Protein AF-A0A3P6B6T7-F1 (afdb_monomer_lite)

Radius of gyration: 38.58 Å; chains: 1; bounding box: 71×58×111 Å

Structure (mmCIF, N/CA/C/O backbone):
data_AF-A0A3P6B6T7-F1
#
_entry.id   AF-A0A3P6B6T7-F1
#
loop_
_atom_site.group_PDB
_atom_site.id
_atom_site.type_symbol
_atom_site.label_atom_id
_atom_site.label_alt_id
_atom_site.label_comp_id
_atom_site.label_asym_id
_atom_site.label_entity_id
_atom_site.label_seq_id
_atom_site.pdbx_PDB_ins_code
_atom_site.Cartn_x
_atom_site.Cartn_y
_atom_site.Cartn_z
_atom_site.occupancy
_atom_site.B_iso_or_equiv
_atom_site.auth_seq_id
_atom_site.auth_comp_id
_atom_site.auth_asym_id
_atom_site.auth_atom_id
_atom_site.pdbx_PDB_model_num
ATOM 1 N N . MET A 1 1 ? 9.952 40.307 -49.396 1.00 43.06 1 MET A N 1
ATOM 2 C CA . MET A 1 1 ? 11.061 39.490 -49.922 1.00 43.06 1 MET A CA 1
ATOM 3 C C . MET A 1 1 ? 12.112 39.531 -48.822 1.00 43.06 1 MET A C 1
ATOM 5 O O . MET A 1 1 ? 12.603 40.620 -48.570 1.00 43.06 1 MET A O 1
ATOM 9 N N . SER A 1 2 ? 12.049 38.564 -47.894 1.00 55.47 2 SER A N 1
ATOM 10 C CA . SER A 1 2 ? 13.025 37.451 -47.759 1.00 55.47 2 SER A CA 1
ATOM 11 C C . SER A 1 2 ? 14.245 37.940 -46.941 1.00 55.47 2 SER A C 1
ATOM 13 O O . SER A 1 2 ? 14.768 39.003 -47.232 1.00 55.47 2 SER A O 1
ATOM 15 N N . ASP A 1 3 ? 14.670 37.356 -45.819 1.00 50.75 3 ASP A N 1
ATOM 16 C CA . ASP A 1 3 ? 14.726 35.947 -45.436 1.00 50.75 3 ASP A CA 1
ATOM 17 C C . ASP A 1 3 ? 14.742 35.757 -43.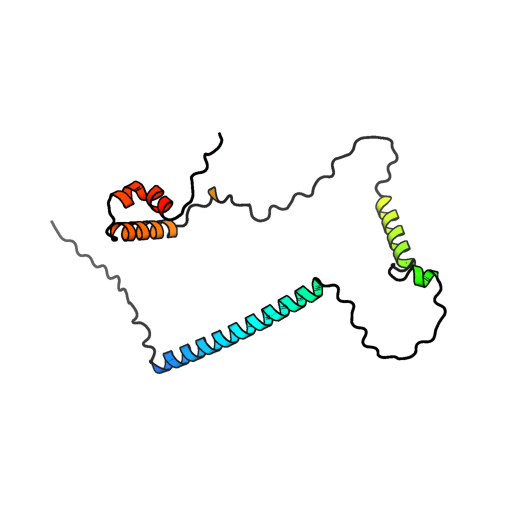907 1.00 50.75 3 ASP A C 1
ATOM 19 O O . ASP A 1 3 ? 15.331 36.544 -43.165 1.00 50.75 3 ASP A O 1
ATOM 23 N N . ASN A 1 4 ? 14.118 34.662 -43.467 1.00 53.84 4 ASN A N 1
ATOM 24 C CA . ASN A 1 4 ? 14.262 34.076 -42.137 1.00 53.84 4 ASN A CA 1
ATOM 25 C C . ASN A 1 4 ? 15.708 33.614 -41.917 1.00 53.84 4 ASN A C 1
ATOM 27 O O . ASN A 1 4 ? 16.268 32.914 -42.763 1.00 53.84 4 ASN A O 1
ATOM 31 N N . LYS A 1 5 ? 16.279 33.898 -40.744 1.00 59.25 5 LYS A N 1
ATOM 32 C CA . LYS A 1 5 ? 17.398 33.104 -40.232 1.00 59.25 5 LYS A CA 1
ATOM 33 C C . LYS A 1 5 ? 17.240 32.888 -38.737 1.00 59.25 5 LYS A C 1
ATOM 35 O O . LYS A 1 5 ? 17.620 33.719 -37.918 1.00 59.25 5 LYS A O 1
ATOM 40 N N . ASP A 1 6 ? 16.631 31.752 -38.436 1.00 56.06 6 ASP A N 1
ATOM 41 C CA . ASP A 1 6 ? 16.585 31.140 -37.122 1.00 56.06 6 ASP A CA 1
ATOM 42 C C . ASP A 1 6 ? 18.017 30.932 -36.615 1.00 56.06 6 ASP A C 1
ATOM 44 O O . ASP A 1 6 ? 18.822 30.247 -37.248 1.00 56.06 6 ASP A O 1
ATOM 48 N N . HIS A 1 7 ? 18.331 31.515 -35.463 1.00 51.41 7 HIS A N 1
ATOM 49 C CA . HIS A 1 7 ? 19.481 31.114 -34.660 1.00 51.41 7 HIS A CA 1
ATOM 50 C C . HIS A 1 7 ? 18.965 30.715 -33.275 1.00 51.41 7 HIS A C 1
ATOM 52 O O . HIS A 1 7 ? 19.217 31.372 -32.269 1.00 51.41 7 HIS A O 1
ATOM 58 N N . ASN A 1 8 ? 18.189 29.628 -33.251 1.00 49.56 8 ASN A N 1
ATOM 59 C CA . ASN A 1 8 ? 17.955 28.860 -32.034 1.00 49.56 8 ASN A CA 1
ATOM 60 C C . ASN A 1 8 ? 19.263 28.155 -31.683 1.00 49.56 8 ASN A C 1
ATOM 62 O O . ASN A 1 8 ? 19.577 27.092 -32.215 1.00 49.56 8 ASN A O 1
ATOM 66 N N . SER A 1 9 ? 20.039 28.787 -30.813 1.00 52.22 9 SER A N 1
ATOM 67 C CA . SER A 1 9 ? 21.140 28.151 -30.099 1.00 52.22 9 SER A CA 1
ATOM 68 C C . SER A 1 9 ? 20.634 27.696 -28.729 1.00 52.22 9 SER A C 1
ATOM 70 O O . SER A 1 9 ? 21.173 28.103 -27.703 1.00 52.22 9 SER A O 1
ATOM 72 N N . ASP A 1 10 ? 19.585 26.871 -28.713 1.00 54.50 10 ASP A N 1
ATOM 73 C CA . ASP A 1 10 ? 19.282 26.029 -27.557 1.00 54.50 10 ASP A CA 1
ATOM 74 C C . ASP A 1 10 ? 20.299 24.891 -27.584 1.00 54.50 10 ASP A C 1
ATOM 76 O O . ASP A 1 10 ? 20.122 23.845 -28.207 1.00 54.50 10 ASP A O 1
ATOM 80 N N . SER A 1 11 ? 21.456 25.170 -26.991 1.00 50.38 11 SER A N 1
ATOM 81 C CA . SER A 1 11 ? 22.464 24.166 -26.709 1.00 50.38 11 SER A CA 1
ATOM 82 C C . SER A 1 11 ? 21.926 23.300 -25.572 1.00 50.38 11 SER A C 1
ATOM 84 O O . SER A 1 11 ? 22.276 23.509 -24.411 1.00 50.38 11 SER A O 1
ATOM 86 N N . ASP A 1 12 ? 21.064 22.341 -25.918 1.00 58.28 12 ASP A N 1
ATOM 87 C CA . ASP A 1 12 ? 20.745 21.176 -25.098 1.00 58.28 12 ASP A CA 1
ATOM 88 C C . ASP A 1 12 ? 22.042 20.384 -24.925 1.00 58.28 12 ASP A C 1
ATOM 90 O O . ASP A 1 12 ? 22.363 19.451 -25.663 1.00 58.28 12 ASP A O 1
ATOM 94 N N . SER A 1 13 ? 22.855 20.828 -23.970 1.00 59.06 13 SER A N 1
ATOM 95 C CA . SER A 1 13 ? 23.951 20.044 -23.430 1.00 59.06 13 SER A CA 1
ATOM 96 C C . SER A 1 13 ? 23.324 18.899 -22.640 1.00 59.06 13 SER A C 1
ATOM 98 O O . SER A 1 13 ? 23.292 18.932 -21.410 1.00 59.06 13 SER A O 1
ATOM 100 N N . ASP A 1 14 ? 22.815 17.900 -23.361 1.00 59.56 14 ASP A N 1
ATOM 101 C CA . ASP A 1 14 ? 22.590 16.548 -22.866 1.00 59.56 14 ASP A CA 1
ATOM 102 C C . ASP A 1 14 ? 23.957 16.033 -22.408 1.00 59.56 14 ASP A C 1
ATOM 104 O O . ASP A 1 14 ? 24.746 15.473 -23.174 1.00 59.56 14 ASP A O 1
ATOM 108 N N . GLY A 1 15 ? 24.292 16.331 -21.152 1.00 61.38 15 GLY A N 1
ATOM 109 C CA . GLY A 1 15 ? 25.438 15.746 -20.484 1.00 61.38 15 GLY A CA 1
ATOM 110 C C . GLY A 1 15 ? 25.283 14.238 -20.582 1.00 61.38 15 GLY A C 1
ATOM 111 O O . GLY A 1 15 ? 24.319 13.682 -20.053 1.00 61.38 15 GLY A O 1
ATOM 112 N N . ALA A 1 16 ? 26.195 13.595 -21.314 1.00 68.12 16 ALA A N 1
ATOM 113 C CA . ALA A 1 16 ? 26.236 12.147 -21.419 1.00 68.12 16 ALA A CA 1
ATOM 114 C C 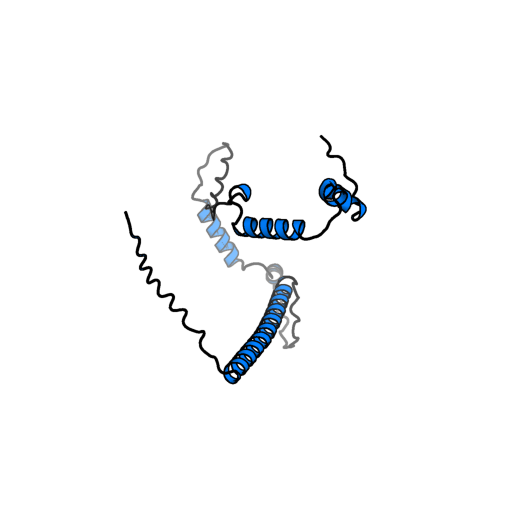. ALA A 1 16 ? 26.143 11.549 -20.004 1.00 68.12 16 ALA A C 1
ATOM 116 O O . ALA A 1 16 ? 26.798 12.072 -19.093 1.00 68.12 16 ALA A O 1
ATOM 117 N N . PRO A 1 17 ? 25.307 10.514 -19.790 1.00 68.88 17 PRO A N 1
ATOM 118 C CA . PRO A 1 17 ? 25.176 9.909 -18.477 1.00 68.88 17 PRO A CA 1
ATOM 119 C C . PRO A 1 17 ? 26.559 9.485 -17.994 1.00 68.88 17 PRO A C 1
ATOM 121 O O . PRO A 1 17 ? 27.342 8.929 -18.762 1.00 68.88 17 PRO A O 1
ATOM 124 N N . GLU A 1 18 ? 26.840 9.790 -16.731 1.00 66.00 18 GLU A N 1
ATOM 125 C CA . GLU A 1 18 ? 28.085 9.446 -16.057 1.00 66.00 18 GLU A CA 1
ATOM 126 C C . GLU A 1 18 ? 28.396 7.964 -16.324 1.00 66.00 18 GLU A C 1
ATOM 128 O O . GLU A 1 18 ? 27.610 7.082 -15.966 1.00 66.00 18 GLU A O 1
ATOM 133 N N . GLU A 1 19 ? 29.480 7.696 -17.061 1.00 69.06 19 GLU A N 1
ATOM 134 C CA . GLU A 1 19 ? 29.856 6.347 -17.484 1.00 69.06 19 GLU A CA 1
ATOM 135 C C . GLU A 1 19 ? 30.318 5.556 -16.258 1.00 69.06 19 GLU A C 1
ATOM 137 O O . GLU A 1 19 ? 31.498 5.502 -15.912 1.00 69.06 19 GLU A O 1
ATOM 142 N N . PHE A 1 20 ? 29.356 4.968 -15.554 1.00 66.94 20 PHE A N 1
ATOM 143 C CA . PHE A 1 20 ? 29.630 4.154 -14.387 1.00 66.94 20 PHE A CA 1
ATOM 144 C C . PHE A 1 20 ? 30.313 2.866 -14.833 1.00 66.94 20 PHE A C 1
ATOM 146 O O . PHE A 1 20 ? 29.796 2.116 -15.669 1.00 66.94 20 PHE A O 1
ATOM 153 N N . THR A 1 21 ? 31.496 2.598 -14.284 1.00 84.88 21 THR A N 1
ATOM 154 C CA . THR A 1 21 ? 32.218 1.371 -14.621 1.00 84.88 21 THR A CA 1
ATOM 155 C C . THR A 1 21 ? 31.394 0.163 -14.166 1.00 84.88 21 THR A C 1
ATOM 157 O O . THR A 1 21 ? 30.780 0.166 -13.097 1.00 84.88 21 THR A O 1
ATOM 160 N N . GLN A 1 22 ? 31.356 -0.894 -14.981 1.00 85.06 22 GLN A N 1
ATOM 161 C CA . GLN A 1 22 ? 30.526 -2.078 -14.720 1.00 85.06 22 GLN A CA 1
ATOM 162 C C . GLN A 1 22 ? 30.787 -2.699 -13.334 1.00 85.06 22 GLN A C 1
ATOM 164 O O . GLN A 1 22 ? 29.883 -3.274 -12.729 1.00 85.06 22 GLN A O 1
ATOM 169 N N . GLU A 1 23 ? 32.011 -2.572 -12.823 1.00 85.25 23 GLU A N 1
ATOM 170 C CA . GLU A 1 23 ? 32.404 -3.044 -11.495 1.00 85.25 23 GLU A CA 1
ATOM 171 C C . GLU A 1 23 ? 31.760 -2.221 -10.375 1.00 85.25 23 GLU A C 1
ATOM 173 O O . GLU A 1 23 ? 31.226 -2.795 -9.426 1.00 85.25 23 GLU A O 1
ATOM 178 N N . GLN A 1 24 ? 31.722 -0.892 -10.508 1.00 88.00 24 GLN A N 1
ATOM 179 C CA . GLN A 1 24 ? 31.056 -0.030 -9.534 1.00 88.00 24 GLN A CA 1
ATOM 180 C C . GLN A 1 24 ? 29.546 -0.317 -9.494 1.00 88.00 24 GLN A C 1
ATOM 182 O O . GLN A 1 24 ? 28.978 -0.441 -8.410 1.00 88.00 24 GLN A O 1
ATOM 187 N N . ALA A 1 25 ? 28.906 -0.541 -10.651 1.00 87.56 25 ALA A N 1
ATOM 188 C CA . ALA A 1 25 ? 27.476 -0.871 -10.721 1.00 87.56 25 ALA A CA 1
ATOM 189 C C . ALA A 1 25 ? 27.135 -2.158 -9.949 1.00 87.56 25 ALA A C 1
ATOM 191 O O . ALA A 1 25 ? 26.105 -2.256 -9.280 1.00 87.56 25 ALA A O 1
ATOM 192 N N . GLN A 1 26 ? 28.011 -3.163 -10.034 1.00 90.62 26 GLN A N 1
ATOM 193 C CA . GLN A 1 26 ? 27.828 -4.430 -9.329 1.00 90.62 26 GLN A CA 1
ATOM 194 C C . GLN A 1 26 ? 27.980 -4.278 -7.813 1.00 90.62 26 GLN A C 1
ATOM 196 O O . GLN A 1 26 ? 27.246 -4.928 -7.063 1.00 90.62 26 GLN A O 1
ATOM 201 N N . LEU A 1 27 ? 28.911 -3.432 -7.361 1.00 93.69 27 LEU A N 1
ATOM 202 C CA . LEU A 1 27 ? 29.115 -3.154 -5.940 1.00 93.69 27 LEU A CA 1
ATOM 203 C C . LEU A 1 27 ? 27.894 -2.456 -5.330 1.00 93.69 27 LEU A C 1
ATOM 205 O O . LEU A 1 27 ? 27.394 -2.904 -4.295 1.00 93.69 27 LEU A O 1
ATOM 209 N N . GLU A 1 28 ? 27.363 -1.434 -6.001 1.00 92.50 28 GLU A N 1
ATOM 210 C CA . GLU A 1 28 ? 26.177 -0.712 -5.532 1.00 92.50 28 GLU A CA 1
ATOM 211 C C . GLU A 1 28 ? 24.928 -1.601 -5.504 1.00 92.50 28 GLU A C 1
ATOM 213 O O . GLU A 1 28 ? 24.188 -1.613 -4.518 1.00 92.50 28 GLU A O 1
ATOM 218 N N . ASP A 1 29 ? 24.701 -2.420 -6.536 1.00 94.69 29 ASP A N 1
ATOM 219 C CA . ASP A 1 29 ? 23.563 -3.348 -6.552 1.00 94.69 29 ASP A CA 1
ATOM 220 C C . ASP A 1 29 ? 23.683 -4.408 -5.438 1.00 94.69 29 ASP A C 1
ATOM 222 O O . ASP A 1 29 ? 22.699 -4.764 -4.778 1.00 94.69 29 ASP A O 1
ATOM 226 N N . ALA A 1 30 ? 24.896 -4.890 -5.147 1.00 94.81 30 ALA A N 1
ATOM 227 C CA . ALA A 1 30 ? 25.129 -5.793 -4.021 1.00 94.81 30 ALA A CA 1
ATOM 228 C C . ALA A 1 30 ? 24.800 -5.129 -2.671 1.00 94.81 30 ALA A C 1
ATOM 230 O O . ALA A 1 30 ? 24.166 -5.758 -1.811 1.00 94.81 30 ALA A O 1
ATOM 231 N N . GLU A 1 31 ? 25.172 -3.860 -2.497 1.00 96.12 31 GLU A N 1
ATOM 232 C CA . GLU A 1 31 ? 24.854 -3.070 -1.309 1.00 96.12 31 GLU A CA 1
ATOM 233 C C . GLU A 1 31 ? 23.343 -2.838 -1.165 1.00 96.12 31 GLU A C 1
ATOM 235 O O . GLU A 1 31 ? 22.764 -3.130 -0.112 1.00 96.12 31 GLU A O 1
ATOM 240 N N . LEU A 1 32 ? 22.661 -2.437 -2.240 1.00 95.94 32 LEU A N 1
ATOM 241 C CA . LEU A 1 32 ? 21.209 -2.245 -2.252 1.00 95.94 32 LEU A CA 1
ATOM 242 C C . LEU A 1 32 ? 20.463 -3.535 -1.900 1.00 95.94 32 LEU A C 1
ATOM 244 O O . LEU A 1 32 ? 19.525 -3.532 -1.091 1.00 95.94 32 LEU A O 1
ATOM 248 N N . ARG A 1 33 ? 20.904 -4.676 -2.439 1.00 96.31 33 ARG A N 1
ATOM 249 C CA . ARG A 1 33 ? 20.334 -5.990 -2.104 1.00 96.31 33 ARG A CA 1
ATOM 250 C C . ARG A 1 33 ? 20.531 -6.336 -0.634 1.00 96.31 33 ARG A C 1
ATOM 252 O O . ARG A 1 33 ? 19.618 -6.902 -0.021 1.00 96.31 33 ARG A O 1
ATOM 259 N N . LYS A 1 34 ? 21.692 -6.017 -0.059 1.00 97.69 34 LYS A N 1
ATOM 260 C CA . LYS A 1 34 ? 21.977 -6.229 1.365 1.00 97.69 34 LYS A CA 1
ATOM 261 C C . LYS A 1 34 ? 21.042 -5.385 2.234 1.00 97.69 34 LYS A C 1
ATOM 263 O O . LYS A 1 34 ? 20.322 -5.950 3.060 1.00 97.69 34 LYS A O 1
ATOM 268 N N . ILE A 1 35 ? 20.948 -4.084 1.961 1.00 96.94 35 ILE A N 1
ATOM 269 C CA . ILE A 1 35 ? 20.062 -3.152 2.675 1.00 96.94 35 ILE A CA 1
ATOM 270 C C . ILE A 1 35 ? 18.602 -3.613 2.592 1.00 96.94 35 ILE A C 1
ATOM 272 O O . ILE A 1 35 ? 17.883 -3.628 3.593 1.00 96.94 35 ILE A O 1
ATOM 276 N N . HIS A 1 36 ? 18.144 -4.046 1.416 1.00 97.12 36 HIS A N 1
ATOM 277 C CA . HIS A 1 36 ? 16.772 -4.517 1.239 1.00 97.12 36 HIS A CA 1
ATOM 278 C C . HIS A 1 36 ? 16.471 -5.770 2.083 1.00 97.12 36 HIS A C 1
ATOM 280 O O . HIS A 1 36 ? 15.409 -5.868 2.710 1.00 97.12 36 HIS A O 1
ATOM 286 N N . ARG A 1 37 ? 17.410 -6.724 2.152 1.00 97.25 37 ARG A N 1
ATOM 287 C CA . ARG A 1 37 ? 17.282 -7.927 2.995 1.00 97.25 37 ARG A CA 1
ATOM 288 C C . ARG A 1 37 ? 17.225 -7.567 4.480 1.00 97.25 37 ARG A C 1
ATOM 290 O O . ARG A 1 37 ? 16.347 -8.066 5.188 1.00 97.25 37 ARG A O 1
ATOM 297 N N . GLU A 1 38 ? 18.110 -6.686 4.935 1.00 97.12 38 GLU A N 1
ATOM 298 C CA . GLU A 1 38 ? 18.165 -6.221 6.325 1.00 97.12 38 GLU A CA 1
ATOM 299 C C . GLU A 1 38 ? 16.889 -5.471 6.725 1.00 97.12 38 GLU A C 1
ATOM 301 O O . GLU A 1 38 ? 16.278 -5.780 7.751 1.00 97.12 38 GLU A O 1
ATOM 306 N N . ASN A 1 39 ? 16.412 -4.562 5.872 1.00 97.50 39 ASN A N 1
ATOM 307 C CA . ASN A 1 39 ? 15.164 -3.835 6.088 1.00 97.50 39 ASN A CA 1
ATOM 308 C C . ASN A 1 39 ? 13.962 -4.773 6.184 1.00 97.50 39 ASN A C 1
ATOM 310 O O . ASN A 1 39 ? 13.162 -4.659 7.115 1.00 97.50 39 ASN A O 1
ATOM 314 N N . LYS A 1 40 ? 13.855 -5.747 5.275 1.00 97.50 40 LYS A N 1
ATOM 315 C CA . LYS A 1 40 ? 12.780 -6.745 5.315 1.00 97.50 40 LYS A CA 1
ATOM 316 C C . LYS A 1 40 ? 12.805 -7.548 6.620 1.00 97.50 40 LYS A C 1
ATOM 318 O O . LYS A 1 40 ? 11.751 -7.780 7.216 1.00 97.50 40 LYS A O 1
ATOM 323 N N . ALA A 1 41 ? 13.991 -7.940 7.088 1.00 96.81 41 A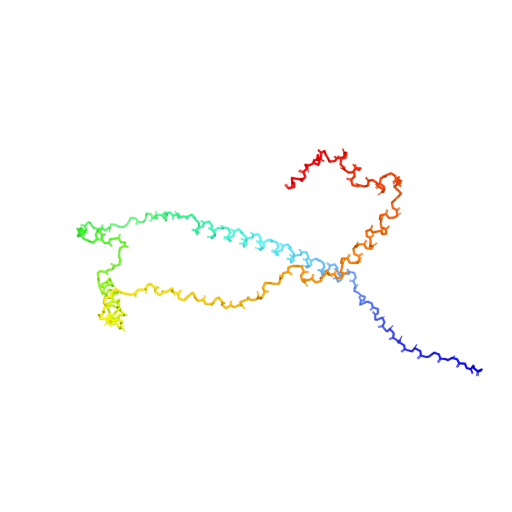LA A N 1
ATOM 324 C CA . ALA A 1 41 ? 14.152 -8.646 8.356 1.00 96.81 41 ALA A CA 1
ATOM 325 C C . ALA A 1 41 ? 13.768 -7.769 9.562 1.00 96.81 41 ALA A C 1
ATOM 327 O O . ALA A 1 41 ? 13.052 -8.232 10.454 1.00 96.81 41 ALA A O 1
ATOM 328 N N . ARG A 1 42 ? 14.184 -6.496 9.574 1.00 96.69 42 ARG A N 1
ATOM 329 C CA . ARG A 1 42 ? 13.849 -5.524 10.625 1.00 96.69 42 ARG A CA 1
ATOM 330 C C . ARG A 1 42 ? 12.341 -5.301 10.730 1.00 96.69 42 ARG A C 1
ATOM 332 O O . ARG A 1 42 ? 11.778 -5.489 11.805 1.00 96.69 42 ARG A O 1
ATOM 339 N N . VAL A 1 43 ? 11.678 -5.013 9.610 1.00 97.25 43 VAL A N 1
ATOM 340 C CA . VAL A 1 43 ? 10.222 -4.791 9.559 1.00 97.25 43 VAL A CA 1
ATOM 341 C C . VAL A 1 43 ? 9.454 -6.028 10.035 1.00 97.25 43 VAL A C 1
ATOM 343 O O . VAL A 1 43 ? 8.464 -5.913 10.758 1.00 97.25 43 VAL A O 1
ATOM 346 N N . ALA A 1 44 ? 9.911 -7.234 9.681 1.00 96.94 44 ALA A N 1
ATOM 347 C CA . ALA A 1 44 ? 9.284 -8.467 10.151 1.00 96.94 44 ALA A CA 1
ATOM 348 C C . ALA A 1 44 ? 9.382 -8.631 11.681 1.00 96.94 44 ALA A C 1
ATOM 350 O O . ALA A 1 44 ? 8.400 -9.032 12.315 1.00 96.94 44 ALA A O 1
ATOM 351 N N . ARG A 1 45 ? 10.537 -8.300 12.278 1.00 95.69 45 ARG A N 1
ATOM 352 C CA . ARG A 1 45 ? 10.740 -8.329 13.738 1.00 95.69 45 ARG A CA 1
ATOM 353 C C . ARG A 1 45 ? 9.863 -7.299 14.443 1.00 95.69 45 ARG A C 1
ATOM 355 O O . ARG A 1 45 ? 9.122 -7.670 15.349 1.00 95.69 45 ARG A O 1
ATOM 362 N N . GLU A 1 46 ? 9.871 -6.057 13.973 1.00 96.06 46 GLU A N 1
ATOM 363 C CA . GLU A 1 46 ? 9.071 -4.967 14.539 1.00 96.06 46 GLU A CA 1
ATOM 364 C C . GLU A 1 46 ? 7.569 -5.275 14.474 1.00 96.06 46 GLU A C 1
ATOM 366 O O . GLU A 1 46 ? 6.847 -5.144 15.460 1.00 96.06 46 GLU A O 1
ATOM 371 N N . LYS A 1 47 ? 7.087 -5.802 13.341 1.00 96.62 47 LYS A N 1
ATOM 372 C CA . LYS A 1 47 ? 5.687 -6.223 13.195 1.00 96.62 47 LYS A CA 1
ATOM 373 C C . LYS A 1 47 ? 5.318 -7.346 14.166 1.00 96.62 47 LYS A C 1
ATOM 375 O O . LYS A 1 47 ? 4.202 -7.363 14.689 1.00 96.62 47 LYS A O 1
ATOM 380 N N . LYS A 1 48 ? 6.229 -8.295 14.409 1.00 97.00 48 LYS A N 1
ATOM 381 C CA . LYS A 1 48 ? 6.027 -9.375 15.386 1.00 97.00 48 LYS A CA 1
ATOM 382 C C . LYS A 1 48 ? 5.971 -8.824 16.812 1.00 97.00 48 LYS A C 1
ATOM 384 O O . LYS A 1 48 ? 5.101 -9.231 17.578 1.00 97.00 48 LYS A O 1
ATOM 389 N N . GLU A 1 49 ? 6.843 -7.881 17.149 1.00 95.25 49 GLU A N 1
ATOM 390 C CA . GLU A 1 49 ? 6.859 -7.223 18.456 1.00 95.25 49 GLU A CA 1
ATOM 391 C C . GLU A 1 49 ? 5.610 -6.363 18.685 1.00 95.25 49 GLU A C 1
ATOM 393 O O . GLU A 1 49 ? 4.971 -6.464 19.730 1.00 95.25 49 GLU A O 1
ATOM 398 N N . SER A 1 50 ? 5.193 -5.592 17.682 1.00 95.75 50 SER A N 1
ATOM 399 C CA . SER A 1 50 ? 3.961 -4.802 17.722 1.00 95.75 50 SER A CA 1
ATOM 400 C C . SER A 1 50 ? 2.735 -5.685 17.979 1.00 95.75 50 SER A C 1
ATOM 402 O O . SER A 1 50 ? 1.941 -5.407 18.878 1.00 95.75 50 SER A O 1
ATOM 404 N N . ARG A 1 51 ? 2.629 -6.827 17.281 1.00 94.31 51 ARG A N 1
ATOM 405 C CA . ARG A 1 51 ? 1.582 -7.833 17.540 1.00 94.31 51 ARG A CA 1
ATOM 406 C C . ARG A 1 51 ? 1.647 -8.397 18.959 1.00 94.31 51 ARG A C 1
ATOM 408 O O . ARG A 1 51 ? 0.598 -8.594 19.564 1.00 94.31 51 ARG A O 1
ATOM 415 N N . ARG A 1 52 ? 2.847 -8.644 19.496 1.00 93.44 52 ARG A N 1
ATOM 416 C CA . ARG A 1 52 ? 3.033 -9.117 20.876 1.00 93.44 52 ARG A CA 1
ATOM 417 C C . ARG A 1 52 ? 2.528 -8.087 21.889 1.00 93.44 52 ARG A C 1
ATOM 419 O O . ARG A 1 52 ? 1.705 -8.439 22.727 1.00 93.44 52 ARG A O 1
ATOM 426 N N . ARG A 1 53 ? 2.940 -6.822 21.762 1.00 91.94 53 ARG A N 1
ATOM 427 C CA . ARG A 1 53 ? 2.473 -5.723 22.628 1.00 91.94 53 ARG A CA 1
ATOM 428 C C . ARG A 1 53 ? 0.961 -5.528 22.527 1.00 91.94 53 ARG A C 1
ATOM 430 O O . ARG A 1 53 ? 0.298 -5.266 23.523 1.00 91.94 53 ARG A O 1
ATOM 437 N N . LEU A 1 54 ? 0.399 -5.660 21.325 1.00 93.25 54 LEU A N 1
ATOM 438 C CA . LEU A 1 54 ? -1.045 -5.583 21.123 1.00 93.25 54 LEU A CA 1
ATOM 439 C C . LEU A 1 54 ? -1.771 -6.739 21.827 1.00 93.25 54 LEU A C 1
ATOM 441 O O . LEU A 1 54 ? -2.769 -6.505 22.498 1.00 93.25 54 LEU A O 1
ATOM 445 N N . ALA A 1 55 ? -1.254 -7.965 21.729 1.00 91.75 55 ALA A N 1
ATOM 446 C CA . ALA A 1 55 ? -1.815 -9.116 22.431 1.00 91.75 55 ALA A CA 1
ATOM 447 C C . ALA A 1 55 ? -1.743 -8.959 23.961 1.00 91.75 55 ALA A C 1
ATOM 449 O O . ALA A 1 55 ? -2.711 -9.282 24.642 1.00 91.75 55 ALA A O 1
ATOM 450 N N . GLU A 1 56 ? -0.644 -8.418 24.497 1.00 87.44 56 GLU A N 1
ATOM 451 C CA . GLU A 1 56 ? -0.499 -8.096 25.927 1.00 87.44 56 GLU A CA 1
ATOM 452 C C . GLU A 1 56 ? -1.521 -7.045 26.396 1.00 87.44 56 GLU A C 1
ATOM 454 O O . GLU A 1 56 ? -2.031 -7.149 27.505 1.00 87.44 56 GLU A O 1
ATOM 459 N N . LYS A 1 57 ? -1.877 -6.071 25.547 1.00 88.12 57 LYS A N 1
ATOM 460 C CA . LYS A 1 57 ? -2.922 -5.075 25.852 1.00 88.12 57 LYS A CA 1
ATOM 461 C C . LYS A 1 57 ? -4.343 -5.633 25.753 1.00 88.12 57 LYS A C 1
ATOM 463 O O . LYS A 1 57 ? -5.202 -5.239 26.531 1.00 88.12 57 LYS A O 1
ATOM 468 N N . ILE A 1 58 ? -4.608 -6.490 24.764 1.00 89.62 58 ILE A N 1
ATOM 469 C CA . ILE A 1 58 ? -5.952 -7.030 24.496 1.00 89.62 58 ILE A CA 1
ATOM 470 C C . ILE A 1 58 ? -6.296 -8.162 25.461 1.00 89.62 58 ILE A C 1
ATOM 472 O O . ILE A 1 58 ? -7.441 -8.279 25.889 1.00 89.62 58 ILE A O 1
ATOM 476 N N . THR A 1 59 ? -5.329 -9.021 25.778 1.00 82.19 59 THR A N 1
ATOM 477 C CA . THR A 1 59 ? -5.563 -10.150 26.676 1.00 82.19 59 THR A CA 1
ATOM 478 C C . THR A 1 59 ? -5.161 -9.754 28.094 1.00 82.19 59 THR A C 1
ATOM 480 O O . THR A 1 59 ? -3.970 -9.567 28.341 1.00 82.19 59 THR A O 1
ATOM 483 N N . PRO A 1 60 ? -6.104 -9.642 29.049 1.00 68.44 60 PRO A N 1
ATOM 484 C CA . PRO A 1 60 ? -5.763 -9.500 30.457 1.00 68.44 60 PRO A CA 1
ATOM 485 C C . PRO A 1 60 ? -5.168 -10.830 30.925 1.00 68.44 60 PRO A C 1
ATOM 487 O O . PRO A 1 60 ? -5.858 -11.722 31.418 1.00 68.44 60 PRO A O 1
ATOM 490 N N . ARG A 1 61 ? -3.869 -11.021 30.697 1.00 65.56 61 ARG A N 1
ATOM 491 C CA . ARG A 1 61 ? -3.148 -12.159 31.255 1.00 65.56 61 ARG A CA 1
ATOM 492 C C . ARG A 1 61 ? -2.945 -11.885 32.736 1.00 65.56 61 ARG A C 1
ATOM 494 O O . ARG A 1 61 ? -2.258 -10.936 33.100 1.00 65.56 61 ARG A O 1
ATOM 501 N N . LYS A 1 62 ? -3.526 -12.738 33.584 1.00 63.78 62 LYS A N 1
ATOM 502 C CA . LYS A 1 62 ? -3.130 -12.842 34.992 1.00 63.78 62 LYS A CA 1
ATOM 503 C C . LYS A 1 62 ? -1.617 -13.061 35.001 1.00 63.78 62 LYS A C 1
ATOM 505 O O . LYS A 1 62 ? -1.139 -13.984 34.335 1.00 63.78 62 LYS A O 1
ATOM 510 N N . SER A 1 63 ? -0.869 -12.177 35.659 1.00 63.38 63 SER A N 1
ATOM 511 C CA . SER A 1 63 ? 0.569 -12.351 35.829 1.00 63.38 63 SER A CA 1
ATOM 512 C C . SER A 1 63 ? 0.798 -13.740 36.420 1.00 63.38 63 SER A C 1
ATOM 514 O O . SER A 1 63 ? 0.173 -14.127 37.408 1.00 63.38 63 SER A O 1
ATOM 516 N N . ARG A 1 64 ? 1.641 -14.539 35.763 1.00 55.66 64 ARG A N 1
ATOM 517 C CA . ARG A 1 64 ? 2.101 -15.798 36.339 1.00 55.66 64 ARG A CA 1
ATOM 518 C C . ARG A 1 64 ? 2.939 -15.389 37.546 1.00 55.66 64 ARG A C 1
ATOM 520 O O . ARG A 1 64 ? 4.047 -14.897 37.350 1.00 55.66 64 ARG A O 1
ATOM 527 N N . LYS A 1 65 ? 2.369 -15.485 38.753 1.00 50.75 65 LYS A N 1
ATOM 528 C CA . LYS A 1 65 ? 3.122 -15.363 40.003 1.00 50.75 65 LYS A CA 1
ATOM 529 C C . LYS A 1 65 ? 4.288 -16.340 39.879 1.00 50.75 65 LYS A C 1
ATOM 531 O O . LYS A 1 65 ? 4.077 -17.540 39.731 1.00 50.75 65 LYS A O 1
ATOM 536 N N . VAL A 1 66 ? 5.496 -15.801 39.788 1.00 47.94 66 VAL A N 1
ATOM 537 C CA . VAL A 1 66 ? 6.702 -16.580 40.028 1.00 47.94 66 VAL A CA 1
ATOM 538 C C . VAL A 1 66 ? 6.688 -16.791 41.533 1.00 47.94 66 VAL A C 1
ATOM 540 O O . VAL A 1 66 ? 6.763 -15.828 42.289 1.00 47.94 66 VAL A O 1
ATOM 543 N N . GLU A 1 67 ? 6.433 -18.027 41.942 1.00 49.56 67 GLU A N 1
ATOM 544 C CA . GLU A 1 67 ? 6.492 -18.472 43.329 1.00 49.56 67 GLU A CA 1
ATOM 545 C C . GLU A 1 67 ? 7.951 -18.408 43.798 1.00 49.56 67 GLU A C 1
ATOM 547 O O . GLU A 1 67 ? 8.699 -19.374 43.701 1.00 49.56 67 GLU A O 1
ATOM 552 N N . THR A 1 68 ? 8.379 -17.242 44.268 1.00 37.00 68 THR A N 1
ATOM 553 C CA . THR A 1 68 ? 9.392 -17.154 45.319 1.00 37.00 68 THR A CA 1
ATOM 554 C C . THR A 1 68 ? 8.623 -17.120 46.628 1.00 37.00 68 THR A C 1
ATOM 556 O O . THR A 1 68 ? 8.087 -16.085 47.017 1.00 37.00 68 THR A O 1
ATOM 559 N N . PHE A 1 69 ? 8.472 -18.307 47.214 1.00 43.62 69 PHE A N 1
ATOM 560 C CA . PHE A 1 69 ? 8.051 -18.504 48.592 1.00 43.62 69 PHE A CA 1
ATOM 561 C C . PHE A 1 69 ? 9.112 -17.879 49.501 1.00 43.62 69 PHE A C 1
ATOM 563 O O . PHE A 1 69 ? 10.187 -18.448 49.662 1.00 43.62 69 PHE A O 1
ATOM 570 N N . GLU A 1 70 ? 8.812 -16.720 50.070 1.00 39.72 70 GLU A N 1
ATOM 571 C CA . GLU A 1 70 ? 9.368 -16.317 51.357 1.00 39.72 70 GLU A CA 1
ATOM 572 C C . GLU A 1 70 ? 8.180 -16.036 52.270 1.00 39.72 70 GLU A C 1
ATOM 574 O O . GLU A 1 70 ? 7.273 -15.277 51.916 1.00 39.72 70 GLU A O 1
ATOM 579 N N . ASP A 1 71 ? 8.174 -16.773 53.379 1.00 40.62 71 ASP A N 1
ATOM 580 C CA . ASP A 1 71 ? 7.239 -16.707 54.492 1.00 40.62 71 ASP A CA 1
ATOM 581 C C . ASP A 1 71 ? 6.906 -15.259 54.854 1.00 40.62 71 ASP A C 1
ATOM 583 O O . ASP A 1 71 ? 7.793 -14.470 55.181 1.00 40.62 71 ASP A O 1
ATOM 587 N N . ILE A 1 72 ? 5.620 -14.916 54.830 1.00 37.44 72 ILE A N 1
ATOM 588 C CA . ILE A 1 72 ? 5.112 -13.732 55.515 1.00 37.44 72 ILE A CA 1
ATOM 589 C C . ILE A 1 72 ? 3.943 -14.208 56.361 1.00 37.44 72 ILE A C 1
ATOM 591 O O . ILE A 1 72 ? 2.944 -14.716 55.849 1.00 37.44 72 ILE A O 1
ATOM 595 N N . GLU A 1 73 ? 4.184 -14.102 57.660 1.00 39.81 73 GLU A N 1
ATOM 596 C CA . GLU A 1 73 ? 3.330 -14.429 58.787 1.00 39.81 73 GLU A CA 1
ATOM 597 C C . GLU A 1 73 ? 1.889 -13.945 58.573 1.00 39.81 73 GLU A C 1
ATOM 599 O O . GLU A 1 73 ? 1.640 -12.867 58.029 1.00 39.81 73 GLU A O 1
ATOM 604 N N . GLU A 1 74 ? 0.939 -14.775 59.003 1.00 41.03 74 GLU A N 1
ATOM 605 C CA . GLU A 1 74 ? -0.476 -14.436 59.115 1.00 41.03 74 GLU A CA 1
ATOM 606 C C . GLU A 1 74 ? -0.641 -13.303 60.140 1.00 41.03 74 GLU A C 1
ATOM 608 O O . GLU A 1 74 ? -0.847 -13.537 61.328 1.00 41.03 74 GLU A O 1
ATOM 613 N N . GLU A 1 75 ? -0.523 -12.058 59.687 1.00 47.22 75 GLU A N 1
ATOM 614 C CA . GLU A 1 75 ? -0.990 -10.897 60.435 1.00 47.22 75 GLU A CA 1
ATOM 615 C C . GLU A 1 75 ? -2.489 -10.738 60.139 1.00 47.22 75 GLU A C 1
ATOM 617 O O . GLU A 1 75 ? -2.896 -10.687 58.975 1.00 47.22 75 GLU A O 1
ATOM 622 N N . GLU A 1 76 ? -3.323 -10.748 61.183 1.00 52.16 76 GLU A N 1
ATOM 623 C CA . GLU A 1 76 ? -4.780 -10.621 61.083 1.00 52.16 76 GLU A CA 1
ATOM 624 C C . GLU A 1 76 ? -5.159 -9.356 60.289 1.00 52.16 76 GLU A C 1
ATOM 626 O O . GLU A 1 76 ? -5.166 -8.241 60.811 1.00 52.16 76 GLU A O 1
ATOM 631 N N . GLU A 1 77 ? -5.466 -9.516 58.996 1.00 50.75 77 GLU A N 1
ATOM 632 C CA . GLU A 1 77 ? -5.946 -8.417 58.160 1.00 50.75 77 GLU A CA 1
ATOM 633 C C . GLU A 1 77 ? -7.361 -8.026 58.624 1.00 50.75 77 GLU A C 1
ATOM 635 O O . GLU A 1 77 ? -8.332 -8.759 58.420 1.00 50.75 77 GLU A O 1
ATOM 640 N N . ASP A 1 78 ? -7.464 -6.846 59.240 1.00 57.03 78 ASP A N 1
ATOM 641 C CA . ASP A 1 78 ? -8.709 -6.165 59.610 1.00 57.03 78 ASP A CA 1
ATOM 642 C C . ASP A 1 78 ? -9.741 -6.286 58.459 1.00 57.03 78 ASP A C 1
ATOM 644 O O . ASP A 1 78 ? -9.414 -5.952 57.309 1.00 57.03 78 ASP A O 1
ATOM 648 N N . PRO A 1 79 ? -10.979 -6.777 58.683 1.00 60.78 79 PRO A N 1
ATOM 649 C CA . PRO A 1 79 ? -11.948 -7.015 57.607 1.00 60.78 79 PRO A CA 1
ATOM 650 C C . PRO A 1 79 ? -12.274 -5.755 56.791 1.00 60.78 79 PRO A C 1
ATOM 652 O O . PRO A 1 79 ? -12.662 -5.861 55.624 1.00 60.78 79 PRO A O 1
ATOM 655 N N . GLU A 1 80 ? -12.071 -4.556 57.352 1.00 61.84 80 GLU A N 1
ATOM 656 C CA . GLU A 1 80 ? -12.135 -3.309 56.587 1.00 61.84 80 GLU A CA 1
ATOM 657 C C . GLU A 1 80 ? -10.997 -3.179 55.564 1.00 61.84 80 GLU A C 1
ATOM 659 O O . GLU A 1 80 ? -11.228 -2.679 54.463 1.00 61.84 80 GLU A O 1
ATOM 664 N N . ALA A 1 81 ? -9.775 -3.611 55.874 1.00 61.16 81 ALA A N 1
ATOM 665 C CA . ALA A 1 81 ? -8.642 -3.545 54.951 1.00 61.16 81 ALA A CA 1
ATOM 666 C C . ALA A 1 81 ? -8.827 -4.505 53.764 1.00 61.16 81 ALA A C 1
ATOM 668 O O . ALA A 1 81 ? -8.558 -4.132 52.618 1.00 61.16 81 ALA A O 1
ATOM 669 N N . LEU A 1 82 ? -9.383 -5.695 54.016 1.00 63.97 82 LEU A N 1
ATOM 670 C CA . LEU A 1 82 ? -9.773 -6.653 52.977 1.00 63.97 82 LEU A CA 1
ATOM 671 C C . LEU A 1 82 ? -10.917 -6.129 52.100 1.00 63.97 82 LEU A C 1
ATOM 673 O O . LEU A 1 82 ? -10.849 -6.244 50.876 1.00 63.97 82 LEU A O 1
ATOM 677 N N . ALA A 1 83 ? -11.942 -5.509 52.696 1.00 66.44 83 ALA A N 1
ATOM 678 C CA . ALA A 1 83 ? -13.046 -4.897 51.951 1.00 66.44 83 ALA A CA 1
ATOM 679 C C . ALA A 1 83 ? -12.589 -3.696 51.102 1.00 66.44 83 ALA A C 1
ATOM 681 O O . ALA A 1 83 ? -13.108 -3.462 50.010 1.00 66.44 83 ALA A O 1
ATOM 682 N N . ASN A 1 84 ? -11.576 -2.966 51.573 1.00 69.12 84 ASN A N 1
ATOM 683 C CA . ASN A 1 84 ? -10.983 -1.828 50.872 1.00 69.12 84 ASN A CA 1
ATOM 684 C C . ASN A 1 84 ? -9.868 -2.230 49.886 1.00 69.12 84 ASN A C 1
ATOM 686 O O . ASN A 1 84 ? -9.283 -1.360 49.234 1.00 69.12 84 ASN A O 1
ATOM 690 N N . LYS A 1 85 ? -9.584 -3.530 49.717 1.00 75.25 85 LYS A N 1
ATOM 691 C CA . LYS A 1 85 ? -8.569 -4.047 48.789 1.00 75.25 85 LYS A CA 1
ATOM 692 C C . LYS A 1 85 ? -9.008 -3.812 47.341 1.00 75.25 85 LYS A C 1
ATOM 694 O O . LYS A 1 85 ? -9.726 -4.605 46.741 1.00 75.25 85 LYS A O 1
ATOM 699 N N . GLY A 1 86 ? -8.571 -2.686 46.780 1.00 78.94 86 GLY A N 1
ATOM 700 C CA . GLY A 1 86 ? -8.937 -2.226 45.435 1.00 78.94 86 GLY A CA 1
ATOM 701 C C . GLY A 1 86 ? -9.604 -0.850 45.401 1.00 78.94 86 GLY A C 1
ATOM 702 O O . GLY A 1 86 ? -9.767 -0.292 44.316 1.00 78.94 86 GLY A O 1
ATOM 703 N N . PHE A 1 87 ? -9.936 -0.279 46.561 1.00 84.69 87 PHE A N 1
ATOM 704 C CA . PHE A 1 87 ? -10.391 1.102 46.690 1.00 84.69 87 PHE A CA 1
ATOM 705 C C . PHE A 1 87 ? -9.229 2.036 47.050 1.00 84.69 87 PHE A C 1
ATOM 707 O O . PHE A 1 87 ? -8.190 1.616 47.559 1.00 84.69 87 PHE A O 1
ATOM 714 N N . LEU A 1 88 ? -9.396 3.326 46.747 1.00 87.50 88 LEU A N 1
ATOM 715 C CA . LEU A 1 88 ? -8.483 4.364 47.227 1.00 87.50 88 LEU A CA 1
ATOM 716 C C . LEU A 1 88 ? -8.562 4.445 48.759 1.00 87.50 88 LEU A C 1
ATOM 718 O O . LEU A 1 88 ? -9.596 4.134 49.346 1.00 87.50 88 LEU A O 1
ATOM 722 N N . SER A 1 89 ? -7.484 4.886 49.411 1.00 90.44 89 SER A N 1
ATOM 723 C CA . SER A 1 89 ? -7.501 5.070 50.864 1.00 90.44 89 SER A CA 1
ATOM 724 C C . SER A 1 89 ? -8.575 6.083 51.275 1.00 90.44 89 SER A C 1
ATOM 726 O O . SER A 1 89 ? -8.834 7.050 50.551 1.00 90.44 89 SER A O 1
ATOM 728 N N . LYS A 1 90 ? -9.180 5.882 52.456 1.00 86.75 90 LYS A N 1
ATOM 729 C CA . LYS A 1 90 ? -10.236 6.751 53.014 1.00 86.75 90 LYS A CA 1
ATOM 730 C C . LYS A 1 90 ? -9.832 8.238 52.951 1.00 86.75 90 LYS A C 1
ATOM 732 O O . LYS A 1 90 ? -10.586 9.061 52.445 1.00 86.75 90 LYS A O 1
ATOM 737 N N . ASN A 1 91 ? -8.572 8.544 53.275 1.00 88.69 91 ASN A N 1
ATOM 738 C CA . ASN A 1 91 ? -7.992 9.893 53.198 1.00 88.69 91 ASN A CA 1
ATOM 739 C C . ASN A 1 91 ? -8.087 10.536 51.799 1.00 88.69 91 ASN A C 1
ATOM 741 O O . ASN A 1 91 ? -8.322 11.737 51.679 1.00 88.69 91 ASN A O 1
ATOM 745 N N . ILE A 1 92 ? -7.891 9.757 50.729 1.00 91.75 92 ILE A N 1
ATOM 746 C CA . ILE A 1 92 ? -7.980 10.252 49.347 1.00 91.75 92 ILE A CA 1
ATOM 747 C C . ILE A 1 92 ? -9.444 10.452 48.948 1.00 91.75 92 ILE A C 1
ATOM 749 O O . ILE A 1 92 ? -9.766 11.434 48.279 1.00 91.75 92 ILE A O 1
ATOM 753 N N . ILE A 1 93 ? -10.328 9.539 49.357 1.00 92.19 93 ILE A N 1
ATOM 754 C CA . ILE A 1 93 ? -11.770 9.633 49.100 1.00 92.19 93 ILE A CA 1
ATOM 755 C C . ILE A 1 93 ? -12.333 10.906 49.744 1.00 92.19 93 ILE A C 1
ATOM 757 O O . ILE A 1 93 ? -12.994 11.693 49.065 1.00 92.19 93 ILE A O 1
ATOM 761 N N . ASP A 1 94 ? -11.993 11.161 51.006 1.00 93.12 94 ASP A N 1
ATOM 762 C CA . ASP A 1 94 ? -12.432 12.353 51.734 1.00 93.12 94 ASP A CA 1
ATOM 763 C C . ASP A 1 94 ? -11.877 13.641 51.116 1.00 93.12 94 ASP A C 1
ATOM 765 O O . ASP A 1 94 ? -12.610 14.619 50.950 1.00 93.12 94 ASP A O 1
ATOM 769 N N . PHE A 1 95 ? -10.609 13.636 50.692 1.00 93.44 95 PHE A N 1
ATOM 770 C CA . PHE A 1 95 ?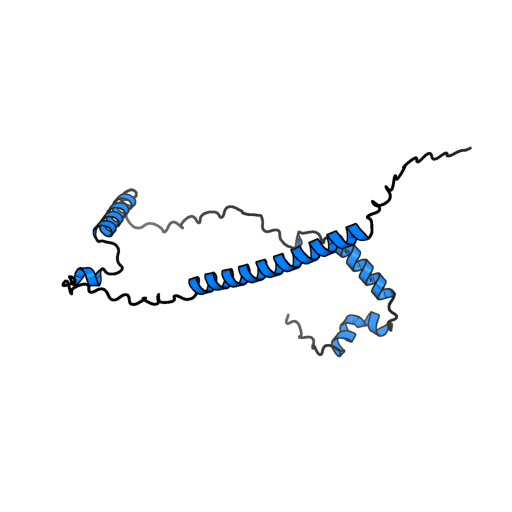 -10.003 14.765 49.983 1.00 93.44 95 PHE A CA 1
ATOM 771 C C . PHE A 1 95 ? -10.727 15.082 48.663 1.00 93.44 95 PHE A C 1
ATOM 773 O O . PHE A 1 95 ? -10.984 16.247 48.346 1.00 93.44 95 PHE A O 1
ATOM 780 N N . LEU A 1 96 ? -11.091 14.055 47.887 1.00 92.44 96 LEU A N 1
ATOM 781 C CA . LEU A 1 96 ? -11.858 14.219 46.650 1.00 92.44 96 LEU A CA 1
ATOM 782 C C . LEU A 1 96 ? -13.274 14.736 46.931 1.00 92.44 96 LEU A C 1
ATOM 784 O O . LEU A 1 96 ? -13.720 15.664 46.254 1.00 92.44 96 LEU A O 1
ATOM 788 N N . ALA A 1 97 ? -13.941 14.208 47.959 1.00 90.88 97 ALA A N 1
ATOM 789 C CA . ALA A 1 97 ? -15.273 14.643 48.368 1.00 90.88 97 ALA A CA 1
ATOM 790 C C . ALA A 1 97 ? -15.288 16.110 48.834 1.00 90.88 97 ALA A C 1
ATOM 792 O O . ALA A 1 97 ? -16.184 16.870 48.469 1.00 90.88 97 ALA A O 1
ATOM 793 N N . GLN A 1 98 ? -14.284 16.548 49.600 1.00 89.88 98 GLN A N 1
ATOM 794 C CA . GLN A 1 98 ? -14.131 17.955 49.993 1.00 89.88 98 GLN A CA 1
ATOM 795 C C . GLN A 1 98 ? -13.913 18.859 48.777 1.00 89.88 98 GLN A C 1
ATOM 797 O O . GLN A 1 98 ? -14.531 19.919 48.663 1.00 89.88 98 GLN A O 1
ATOM 802 N N . ARG A 1 99 ? -13.070 18.429 47.834 1.00 86.31 99 ARG A N 1
ATOM 803 C CA . ARG A 1 99 ? -12.797 19.183 46.607 1.00 86.31 99 ARG A CA 1
ATOM 804 C C . ARG A 1 99 ? -14.036 19.326 45.723 1.00 86.31 99 ARG A C 1
ATOM 806 O O . ARG A 1 99 ? -14.212 20.375 45.107 1.00 86.31 99 ARG A O 1
ATOM 813 N N . GLU A 1 100 ? -14.877 18.299 45.655 1.00 81.00 100 GLU A N 1
ATOM 814 C CA . GLU A 1 100 ? -16.155 18.353 44.944 1.00 81.00 100 GLU A CA 1
ATOM 815 C C . GLU A 1 100 ? -17.146 19.294 45.641 1.00 81.00 100 GLU A C 1
ATOM 817 O O . GLU A 1 100 ? -17.706 20.173 44.989 1.00 81.00 100 GLU A O 1
ATOM 822 N N . LYS A 1 101 ? -17.279 19.214 46.973 1.00 77.00 101 LYS A N 1
ATOM 823 C CA . LYS A 1 101 ? -18.121 20.138 47.757 1.00 77.00 101 LYS A CA 1
ATOM 824 C C . LYS A 1 101 ? -17.731 21.606 47.543 1.00 77.00 101 LYS A C 1
ATOM 826 O O . LYS A 1 101 ? -18.600 22.427 47.270 1.00 77.00 101 LYS A O 1
ATOM 831 N N . HIS A 1 102 ? -16.436 21.930 47.584 1.00 67.06 102 HIS A N 1
ATOM 832 C CA . HIS A 1 102 ? -15.943 23.292 47.335 1.00 67.06 102 HIS A CA 1
ATOM 833 C C . HIS A 1 102 ? -16.159 23.777 45.897 1.00 67.06 102 HIS A C 1
ATOM 835 O O . HIS A 1 102 ? -16.292 24.975 45.661 1.00 67.06 102 HIS A O 1
ATOM 841 N N . LYS A 1 103 ? -16.163 22.868 44.918 1.00 65.81 103 LYS A N 1
ATOM 842 C CA . LYS A 1 103 ? -16.349 23.225 43.507 1.00 65.81 103 LYS A CA 1
ATOM 843 C C . LYS A 1 103 ? -17.825 23.375 43.133 1.00 65.81 103 LYS A C 1
ATOM 845 O O . LYS A 1 103 ? -18.129 24.098 42.189 1.00 65.81 103 LYS A O 1
ATOM 850 N N . ASN A 1 104 ? -18.716 22.746 43.897 1.00 58.03 104 ASN A N 1
ATOM 851 C CA . ASN A 1 104 ? -20.158 22.777 43.675 1.00 58.03 104 ASN A CA 1
ATOM 852 C C . ASN A 1 104 ? -20.864 23.881 44.489 1.00 58.03 104 ASN A C 1
ATOM 854 O O . ASN A 1 104 ? -22.008 24.199 44.195 1.00 58.03 104 ASN A O 1
ATOM 858 N N . SER A 1 105 ? -20.197 24.508 45.469 1.00 55.75 105 SER A N 1
ATOM 859 C CA . SER A 1 105 ? -20.765 25.623 46.248 1.00 55.75 105 SER A CA 1
ATOM 860 C C . SER A 1 105 ? -20.684 26.990 45.555 1.00 55.75 105 SER A C 1
ATOM 862 O O . SER A 1 105 ? -21.245 27.954 46.063 1.00 55.75 105 SER A O 1
ATOM 864 N N . SER A 1 106 ? -19.987 27.108 44.418 1.00 49.97 106 SER A N 1
ATOM 865 C CA . SER A 1 106 ? -19.855 28.380 43.683 1.00 49.97 106 SER A CA 1
ATOM 866 C C . SER A 1 106 ? -21.037 28.700 42.755 1.00 49.97 106 SER A C 1
ATOM 868 O O . SER A 1 106 ? -20.975 29.706 42.057 1.00 49.97 106 SER A O 1
ATOM 870 N N . ASP A 1 107 ? -22.078 27.862 42.742 1.00 47.44 107 ASP A N 1
ATOM 871 C CA . ASP A 1 107 ? -23.283 28.018 41.906 1.00 47.44 107 ASP A CA 1
ATOM 872 C C . ASP A 1 107 ? -24.582 27.783 42.710 1.00 47.44 107 ASP A C 1
ATOM 874 O O . ASP A 1 107 ? -25.599 27.368 42.168 1.00 47.44 107 ASP A O 1
ATOM 878 N N . SER A 1 108 ? -24.544 27.975 44.035 1.00 47.25 108 SER A N 1
ATOM 879 C CA . SER A 1 108 ? -25.714 27.768 44.900 1.00 47.25 108 SER A CA 1
ATOM 880 C C . SER A 1 108 ? -26.528 29.058 45.036 1.00 47.25 108 SER A C 1
ATOM 882 O O . SER A 1 108 ? -26.410 29.761 46.038 1.00 47.25 108 SER A O 1
ATOM 884 N N . GLU A 1 109 ? -27.353 29.352 44.033 1.00 41.34 109 GLU A N 1
ATOM 885 C CA . GLU A 1 109 ? -28.533 30.212 44.169 1.00 41.34 109 GLU A CA 1
ATOM 886 C C . GLU A 1 109 ? -29.735 29.289 44.450 1.00 41.34 109 GLU A C 1
ATOM 888 O O . GLU A 1 109 ? -30.042 28.392 43.664 1.00 41.34 109 GLU A O 1
ATOM 893 N N . GLU A 1 110 ? -30.364 29.437 45.619 1.00 48.25 110 GLU A N 1
ATOM 894 C CA . GLU A 1 110 ? -31.691 28.870 45.875 1.00 48.25 110 GLU A CA 1
ATOM 895 C C . GLU A 1 110 ? -32.695 29.589 44.968 1.00 48.25 110 GLU A C 1
ATOM 897 O O . GLU A 1 110 ? -32.918 30.777 45.161 1.00 48.25 110 GLU A O 1
ATOM 902 N N . GLU A 1 111 ? -33.317 28.890 44.015 1.00 38.97 111 GLU A N 1
ATOM 903 C CA . GLU A 1 111 ? -34.753 29.034 43.758 1.00 38.97 111 GLU A CA 1
ATOM 904 C C . GLU A 1 111 ? -35.319 27.964 42.813 1.00 3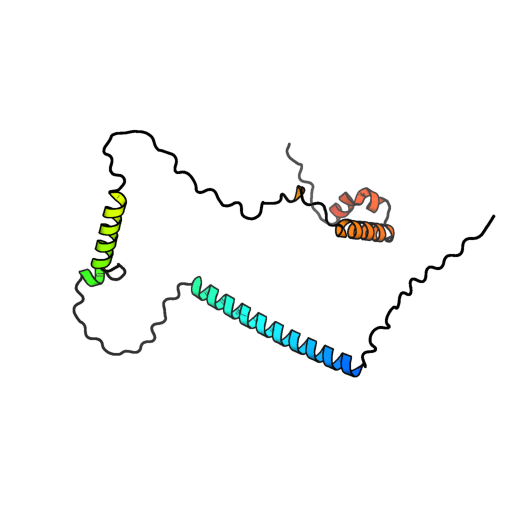8.97 111 GLU A C 1
ATOM 906 O O . GLU A 1 111 ? -34.627 27.237 42.100 1.00 38.97 111 GLU A O 1
ATOM 911 N N . GLU A 1 112 ? -36.637 27.861 42.903 1.00 42.28 112 GLU A N 1
ATOM 912 C CA . GLU A 1 112 ? -37.526 26.852 42.368 1.00 42.28 112 GLU A CA 1
ATOM 913 C C . GLU A 1 112 ? -37.520 26.690 40.835 1.00 42.28 112 GLU A C 1
ATOM 915 O O . GLU A 1 112 ? -37.167 27.571 40.054 1.00 42.28 112 GLU A O 1
ATOM 920 N N . ALA A 1 113 ? -37.987 25.506 40.425 1.00 51.12 113 ALA A N 1
ATOM 921 C CA . ALA A 1 113 ? -38.433 25.097 39.095 1.00 51.12 113 ALA A CA 1
ATOM 922 C C . ALA A 1 113 ? -38.343 26.143 37.962 1.00 51.12 113 ALA A C 1
ATOM 924 O O . ALA A 1 113 ? -39.303 26.869 37.725 1.00 51.12 113 ALA A O 1
ATOM 925 N N . ASN A 1 114 ? -37.286 26.112 37.136 1.00 40.88 114 ASN A N 1
ATOM 926 C CA . ASN A 1 114 ? -37.372 26.615 35.759 1.00 40.88 114 ASN A CA 1
ATOM 927 C C . ASN A 1 114 ? -36.295 26.056 34.802 1.00 40.88 114 ASN A C 1
ATOM 929 O O . ASN A 1 114 ? -35.117 26.374 34.887 1.00 40.88 114 ASN A O 1
ATOM 933 N N . LYS A 1 115 ? -36.793 25.310 33.802 1.00 48.00 115 LYS A N 1
ATOM 934 C CA . LYS A 1 115 ? -36.277 25.095 32.431 1.00 48.00 115 LYS A CA 1
ATOM 935 C C . LYS A 1 115 ? -34.874 24.492 32.290 1.00 48.00 115 LYS A C 1
ATOM 937 O O . LYS A 1 115 ? -33.867 25.167 32.440 1.00 48.00 115 LYS A O 1
ATOM 942 N N . GLU A 1 116 ? -34.812 23.254 31.799 1.00 52.81 116 GLU A N 1
ATOM 943 C CA . GLU A 1 116 ? -33.584 22.647 31.273 1.00 52.81 116 GLU A CA 1
ATOM 944 C C . GLU A 1 116 ? -32.920 23.559 30.228 1.00 52.81 116 GLU A C 1
ATOM 946 O O . GLU A 1 116 ? -33.438 23.779 29.132 1.00 52.81 116 GLU A O 1
ATOM 951 N N . HIS A 1 117 ? -31.752 24.106 30.555 1.00 60.75 117 HIS A N 1
ATOM 952 C CA . HIS A 1 117 ? -30.936 24.830 29.588 1.00 60.75 117 HIS A CA 1
ATOM 953 C C . HIS A 1 117 ? -30.139 23.795 28.781 1.00 60.75 117 HIS A C 1
ATOM 955 O O . HIS A 1 117 ? -29.361 23.034 29.370 1.00 60.75 117 HIS A O 1
ATOM 961 N N . PRO A 1 118 ? -30.279 23.718 27.442 1.00 60.91 118 PRO A N 1
ATOM 962 C CA . PRO A 1 118 ? -29.537 22.735 26.669 1.00 60.91 118 PRO A CA 1
ATOM 963 C C . PRO A 1 118 ? -28.039 23.028 26.781 1.00 60.91 118 PRO A C 1
ATOM 965 O O . PRO A 1 118 ? -27.552 24.087 26.375 1.00 60.91 118 PRO A O 1
ATOM 968 N N . ARG A 1 119 ? -27.294 22.063 27.335 1.00 67.94 119 ARG A N 1
ATOM 969 C CA . ARG A 1 119 ? -25.832 22.110 27.458 1.00 67.94 119 ARG A CA 1
ATOM 970 C C . ARG A 1 119 ? -25.217 22.484 26.106 1.00 67.94 119 ARG A C 1
ATOM 972 O O . ARG A 1 119 ? -25.361 21.752 25.123 1.00 67.94 119 ARG A O 1
ATOM 979 N N . LYS A 1 120 ? -24.504 23.615 26.048 1.00 69.06 120 LYS A N 1
ATOM 980 C CA . LYS A 1 120 ? -23.800 24.052 24.834 1.00 69.06 120 LYS A CA 1
ATOM 981 C C . LYS A 1 120 ? -22.733 23.013 24.480 1.00 69.06 120 LYS A C 1
ATOM 983 O O . LYS A 1 120 ? -21.723 22.878 25.169 1.00 69.06 120 LYS A O 1
ATOM 988 N N . LYS A 1 121 ? -22.960 22.258 23.401 1.00 72.62 121 LYS A N 1
ATOM 989 C CA . LYS A 1 121 ? -21.970 21.321 22.850 1.00 72.62 121 LYS A CA 1
ATOM 990 C C . LYS A 1 121 ? -20.718 22.110 22.463 1.00 72.62 121 LYS A C 1
ATOM 992 O O . LYS A 1 121 ? -20.822 23.115 21.759 1.00 72.62 121 LYS A O 1
ATOM 997 N N . LYS A 1 122 ? -19.537 21.651 22.894 1.00 67.94 122 LYS A N 1
ATOM 998 C CA . LYS A 1 122 ? -18.266 22.227 22.437 1.00 67.94 122 LYS A CA 1
ATOM 999 C C . LYS A 1 122 ? -18.231 22.172 20.910 1.00 67.94 122 LYS A C 1
ATOM 1001 O O . LYS A 1 122 ? -18.434 21.108 20.323 1.00 67.94 122 LYS A O 1
ATOM 1006 N N . ARG A 1 123 ? -18.001 23.322 20.272 1.00 64.50 123 ARG A N 1
ATOM 1007 C CA . ARG A 1 123 ? -17.760 23.376 18.830 1.00 64.50 123 ARG A CA 1
ATOM 1008 C C . ARG A 1 123 ? -16.505 22.556 18.557 1.00 64.50 123 ARG A C 1
ATOM 1010 O O . ARG A 1 123 ? -15.455 22.833 19.130 1.00 64.50 123 ARG A O 1
ATOM 1017 N N . LYS A 1 124 ? -16.637 21.517 17.731 1.00 70.25 124 LYS A N 1
ATOM 1018 C CA . LYS A 1 124 ? -15.479 20.827 17.162 1.00 70.25 124 LYS A CA 1
ATOM 1019 C C . LYS A 1 124 ? -14.674 21.912 16.447 1.00 70.25 124 LYS A C 1
ATOM 1021 O O . LYS A 1 124 ? -15.246 22.607 15.608 1.00 70.25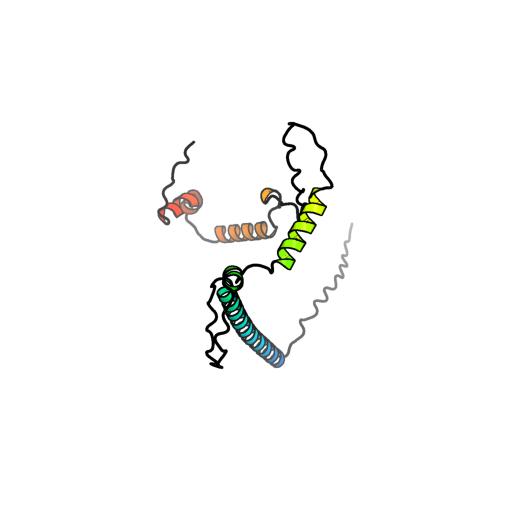 124 LYS A O 1
ATOM 1026 N N . SER A 1 125 ? -13.411 22.113 16.819 1.00 63.84 125 SER A N 1
ATOM 1027 C CA . SER A 1 125 ? -12.512 22.883 15.965 1.00 63.84 125 SER A CA 1
ATOM 1028 C C . SER A 1 125 ? -12.546 22.202 14.603 1.00 63.84 125 SER A C 1
ATOM 1030 O O . SER A 1 125 ? -12.460 20.974 14.516 1.00 63.84 125 SER A O 1
ATOM 1032 N N . SER A 1 126 ? -12.804 22.975 13.556 1.00 61.59 126 SER A N 1
ATOM 1033 C CA . SER A 1 126 ? -12.833 22.495 12.182 1.00 61.59 126 SER A CA 1
ATOM 1034 C C . SER A 1 126 ? -11.413 22.099 11.777 1.00 61.59 126 SER A C 1
ATOM 1036 O O . SER A 1 126 ? -10.695 22.863 11.143 1.00 61.59 126 SER A O 1
ATOM 1038 N N . GLY A 1 127 ? -10.975 20.920 12.221 1.00 66.81 127 GLY A N 1
ATOM 1039 C CA . GLY A 1 127 ? -9.886 20.202 11.577 1.00 66.81 127 GLY A CA 1
ATOM 1040 C C . GLY A 1 127 ? -10.264 19.944 10.121 1.00 66.81 127 GLY A C 1
ATOM 1041 O O . GLY A 1 127 ? -11.449 19.772 9.841 1.00 66.81 127 GLY A O 1
ATOM 1042 N N . ILE A 1 128 ? -9.243 19.994 9.256 1.00 66.88 128 ILE A N 1
ATOM 1043 C CA . ILE A 1 128 ? -9.227 19.822 7.791 1.00 66.88 128 ILE A CA 1
ATOM 1044 C C . ILE A 1 128 ? -10.624 19.605 7.204 1.00 66.88 128 ILE A C 1
ATOM 1046 O O . ILE A 1 128 ? -11.207 18.527 7.339 1.00 66.88 128 ILE A O 1
ATOM 1050 N N . GLU A 1 129 ? -11.135 20.662 6.573 1.00 72.06 129 GLU A N 1
ATOM 1051 C CA . GLU A 1 129 ? -12.397 20.695 5.842 1.00 72.06 129 GLU A CA 1
ATOM 1052 C C . GLU A 1 129 ? -12.586 19.396 5.051 1.00 72.06 129 GLU A C 1
ATOM 1054 O O . GLU A 1 129 ? -11.720 18.988 4.275 1.00 72.06 129 GLU A O 1
ATOM 1059 N N . THR A 1 130 ? -13.680 18.680 5.318 1.00 73.06 130 THR A N 1
ATOM 1060 C CA . THR A 1 130 ? -13.976 17.432 4.618 1.00 73.06 130 THR A CA 1
ATOM 1061 C C . THR A 1 130 ? -14.289 17.767 3.168 1.00 73.06 130 THR A C 1
ATOM 1063 O O . THR A 1 130 ? -15.423 18.115 2.851 1.00 73.06 130 THR A O 1
ATOM 1066 N N . ILE A 1 131 ? -13.281 17.677 2.302 1.00 74.50 131 ILE A N 1
ATOM 1067 C CA . ILE A 1 131 ? -13.439 17.906 0.869 1.00 74.50 131 ILE A CA 1
ATOM 1068 C C . ILE A 1 131 ? -14.350 16.808 0.321 1.00 74.50 131 ILE A C 1
ATOM 1070 O O . ILE A 1 131 ? -14.064 15.611 0.450 1.00 74.50 131 ILE A O 1
ATOM 1074 N N . ILE A 1 132 ? -15.472 17.205 -0.274 1.00 81.69 132 ILE A N 1
ATOM 1075 C CA . ILE A 1 132 ? -16.396 16.260 -0.890 1.00 81.69 132 ILE A CA 1
ATOM 1076 C C . ILE A 1 132 ? -15.698 15.712 -2.136 1.00 81.69 132 ILE A C 1
ATOM 1078 O O . ILE A 1 132 ? -15.299 16.463 -3.014 1.00 81.69 132 ILE A O 1
ATOM 1082 N N . TYR A 1 133 ? -15.580 14.387 -2.263 1.00 79.62 133 TYR A N 1
ATOM 1083 C CA . TYR A 1 133 ? -14.862 13.739 -3.377 1.00 79.62 133 TYR A CA 1
ATOM 1084 C C . TYR A 1 133 ? -15.325 14.188 -4.781 1.00 79.62 133 TYR A C 1
ATOM 1086 O O . TYR A 1 133 ? -14.564 14.118 -5.737 1.00 79.62 133 TYR A O 1
ATOM 1094 N N . LYS A 1 134 ? -16.566 14.679 -4.907 1.00 80.06 134 LYS A N 1
ATOM 1095 C CA . LYS A 1 134 ? -17.127 15.233 -6.152 1.00 80.06 134 LYS A CA 1
ATOM 1096 C C . LYS A 1 134 ? -16.544 16.595 -6.551 1.00 80.06 134 LYS A C 1
ATOM 1098 O O . LYS A 1 134 ? -16.670 16.973 -7.708 1.00 80.06 134 LYS A O 1
ATOM 1103 N N . GLU A 1 135 ? -15.964 17.326 -5.606 1.00 84.44 135 GLU A N 1
ATOM 1104 C CA . GLU A 1 135 ? -15.368 18.653 -5.807 1.00 84.44 135 GLU A CA 1
ATOM 1105 C C . GLU A 1 135 ? -13.902 18.556 -6.241 1.00 84.44 135 GLU A C 1
ATOM 1107 O O . GLU A 1 135 ? -13.352 19.509 -6.787 1.00 84.44 135 GLU A O 1
ATOM 1112 N N . ILE A 1 136 ? -13.271 17.394 -6.038 1.00 86.19 136 ILE A N 1
ATOM 1113 C CA . ILE A 1 136 ? -11.900 17.152 -6.476 1.00 86.19 136 ILE A CA 1
ATOM 1114 C C . ILE A 1 136 ? -11.919 16.903 -7.989 1.00 86.19 136 ILE A C 1
ATOM 1116 O O . ILE A 1 136 ? -12.551 15.941 -8.443 1.00 86.19 136 ILE A O 1
ATOM 1120 N N . PRO A 1 137 ? -11.226 17.729 -8.791 1.00 87.25 137 PRO A N 1
ATOM 1121 C CA . PRO A 1 137 ? -11.142 17.497 -10.220 1.00 87.25 137 PRO A CA 1
ATOM 1122 C C . PRO A 1 137 ? -10.414 16.173 -10.501 1.00 87.25 137 PRO A C 1
ATOM 1124 O O . PRO A 1 137 ? -9.476 15.807 -9.785 1.00 87.25 137 PRO A O 1
ATOM 1127 N N . PRO A 1 138 ? -10.821 15.435 -11.548 1.00 87.00 138 PRO A N 1
ATOM 1128 C CA . PRO A 1 138 ? -10.171 14.184 -11.906 1.00 87.00 138 PRO A CA 1
ATOM 1129 C C . PRO A 1 138 ? -8.686 14.429 -12.212 1.00 87.00 138 PRO A C 1
ATOM 1131 O O . PRO A 1 138 ? -8.372 15.341 -12.983 1.00 87.00 138 PRO A O 1
ATOM 1134 N N . PRO A 1 139 ? -7.768 13.619 -11.653 1.00 88.06 139 PRO A N 1
ATOM 1135 C CA . PRO A 1 139 ? -6.344 13.812 -11.871 1.00 88.06 139 PRO A CA 1
ATOM 1136 C C . PRO A 1 139 ? -5.978 13.621 -13.344 1.00 88.06 139 PRO A C 1
ATOM 1138 O O . PRO A 1 139 ? -6.578 12.821 -14.066 1.00 88.06 139 PRO A O 1
ATOM 1141 N N . GLU A 1 140 ? -4.951 14.338 -13.793 1.00 89.25 140 GLU A N 1
ATOM 1142 C CA . GLU A 1 140 ? -4.542 14.370 -15.202 1.00 89.25 140 GLU A CA 1
ATOM 1143 C C . GLU A 1 140 ? -4.117 12.998 -15.739 1.00 89.25 140 GLU A C 1
ATOM 1145 O O . GLU A 1 140 ? -4.357 12.685 -16.907 1.00 89.25 140 GLU A O 1
ATOM 1150 N N . CYS A 1 141 ? -3.594 12.128 -14.869 1.00 88.06 141 CYS A N 1
ATOM 1151 C CA . CYS A 1 141 ? -3.237 10.751 -15.208 1.00 88.06 141 CYS A CA 1
ATOM 1152 C C . CYS A 1 141 ? -4.436 9.892 -15.659 1.00 88.06 141 CYS A C 1
ATOM 1154 O O . CYS A 1 141 ? -4.252 8.882 -16.341 1.00 88.06 141 CYS A O 1
ATOM 1156 N N . LEU A 1 142 ? -5.676 10.290 -15.345 1.00 88.44 142 LEU A N 1
ATOM 1157 C CA . LEU A 1 142 ? -6.862 9.622 -15.884 1.00 88.44 142 LEU A CA 1
ATOM 1158 C C . LEU A 1 142 ? -7.005 9.860 -17.385 1.00 88.44 142 LEU A C 1
ATOM 1160 O O . LEU A 1 142 ? -7.421 8.951 -18.100 1.00 88.44 142 LEU A O 1
ATOM 1164 N N . LYS A 1 143 ? -6.640 11.048 -17.881 1.00 88.94 143 LYS A N 1
ATOM 1165 C CA . LYS A 1 143 ? -6.725 11.372 -19.312 1.00 88.94 143 LYS A CA 1
ATOM 1166 C C . LYS A 1 143 ? -5.760 10.486 -20.101 1.00 88.94 143 LYS A C 1
ATOM 1168 O O . LYS A 1 143 ? -6.178 9.776 -21.014 1.00 88.94 143 LYS A O 1
ATOM 1173 N N . THR A 1 144 ? -4.504 10.426 -19.657 1.00 92.06 144 THR A N 1
ATOM 1174 C CA . THR A 1 144 ? -3.464 9.599 -20.287 1.00 92.06 144 THR A CA 1
ATOM 1175 C C . THR A 1 144 ? -3.806 8.108 -20.230 1.00 92.06 144 THR A C 1
ATOM 1177 O O . THR A 1 144 ? -3.693 7.409 -21.240 1.00 92.06 144 THR A O 1
ATOM 1180 N N . GLY A 1 145 ? -4.311 7.619 -19.091 1.00 92.94 145 GLY A N 1
ATOM 1181 C CA . GLY A 1 145 ? -4.749 6.231 -18.932 1.00 92.94 145 GLY A CA 1
ATOM 1182 C C . GLY A 1 145 ? -5.938 5.858 -19.825 1.00 92.94 145 GLY A C 1
ATOM 1183 O O . GLY A 1 145 ? -5.947 4.783 -20.434 1.00 92.94 145 GLY A O 1
ATOM 1184 N N . LEU A 1 146 ? -6.929 6.747 -19.953 1.00 92.88 146 LEU A N 1
ATOM 1185 C CA . LEU A 1 146 ? -8.083 6.535 -20.830 1.00 92.88 146 LEU A CA 1
ATOM 1186 C C . LEU A 1 146 ? -7.681 6.514 -22.305 1.00 92.88 146 LEU A C 1
ATOM 1188 O O . LEU A 1 146 ? -8.160 5.659 -23.051 1.00 92.88 146 LEU A O 1
ATOM 1192 N N . ASP A 1 147 ? -6.789 7.404 -22.726 1.00 92.38 147 ASP A N 1
ATOM 1193 C CA . ASP A 1 147 ? -6.341 7.469 -24.116 1.00 92.38 147 ASP A CA 1
ATOM 1194 C C . ASP A 1 147 ? -5.452 6.283 -24.486 1.00 92.38 147 ASP A C 1
ATOM 1196 O O . ASP A 1 147 ? -5.624 5.690 -25.554 1.00 92.38 147 ASP A O 1
ATOM 1200 N N . PHE A 1 148 ? -4.585 5.843 -23.572 1.00 93.56 148 PHE A N 1
ATOM 1201 C CA . PHE A 1 148 ? -3.846 4.593 -23.724 1.00 93.56 148 PHE A CA 1
ATOM 1202 C C . PHE A 1 148 ? -4.787 3.388 -23.865 1.00 93.56 148 PHE A C 1
ATOM 1204 O O . PHE A 1 148 ? -4.621 2.560 -24.766 1.00 93.56 148 PHE A O 1
ATOM 1211 N N . LEU A 1 149 ? -5.822 3.301 -23.023 1.00 90.56 149 LEU A N 1
ATOM 1212 C CA . LEU A 1 149 ? -6.793 2.213 -23.097 1.00 90.56 149 LEU A CA 1
ATOM 1213 C C . LEU A 1 149 ? -7.594 2.247 -24.404 1.00 90.56 149 LEU A C 1
ATOM 1215 O O . LEU A 1 149 ? -7.849 1.187 -24.973 1.00 90.56 149 LEU A O 1
ATOM 1219 N N . LYS A 1 150 ? -7.977 3.431 -24.901 1.00 89.25 150 LYS A N 1
ATOM 1220 C CA . LYS A 1 150 ? -8.642 3.588 -26.206 1.00 89.25 150 LYS A CA 1
ATOM 1221 C C . LYS A 1 150 ? -7.742 3.117 -27.348 1.00 89.25 150 LYS A C 1
ATOM 1223 O O . LYS A 1 150 ? -8.190 2.301 -28.151 1.00 89.25 150 LYS A O 1
ATOM 1228 N N . LYS A 1 151 ? -6.476 3.550 -27.376 1.00 90.12 151 LYS A N 1
ATOM 1229 C CA . LYS A 1 151 ? -5.482 3.117 -28.375 1.00 90.12 151 LYS A CA 1
ATOM 1230 C C . LYS A 1 151 ? -5.321 1.598 -28.374 1.00 90.12 151 LYS A C 1
ATOM 1232 O O . LYS A 1 151 ? -5.498 0.956 -29.405 1.00 90.12 151 LYS A O 1
ATOM 1237 N N . ARG A 1 152 ? -5.112 0.999 -27.196 1.00 85.75 152 ARG A N 1
ATOM 1238 C CA . ARG A 1 152 ? -5.017 -0.462 -27.053 1.00 85.75 152 ARG A CA 1
ATOM 1239 C C . ARG A 1 152 ? -6.315 -1.158 -27.476 1.00 85.75 152 ARG A C 1
ATOM 1241 O O . ARG A 1 152 ? -6.279 -2.215 -28.094 1.00 85.75 152 ARG A O 1
ATOM 1248 N N . LYS A 1 153 ? -7.481 -0.592 -27.145 1.00 82.06 153 LYS A N 1
ATOM 1249 C CA . LYS A 1 153 ? -8.774 -1.168 -27.539 1.00 82.06 153 LYS A CA 1
ATOM 1250 C C . LYS A 1 153 ? -8.974 -1.174 -29.054 1.00 82.06 153 LYS A C 1
ATOM 1252 O O . LYS A 1 153 ? -9.559 -2.141 -29.528 1.00 82.06 153 LYS A O 1
ATOM 1257 N N . ALA A 1 154 ? -8.510 -0.144 -29.757 1.00 82.56 154 ALA A N 1
ATOM 1258 C CA . ALA A 1 154 ? -8.587 -0.040 -31.213 1.00 82.56 154 ALA A CA 1
ATOM 1259 C C . ALA A 1 154 ? -7.576 -0.951 -31.931 1.00 82.56 154 ALA A C 1
ATOM 1261 O O . ALA A 1 154 ? -7.863 -1.444 -33.013 1.00 82.56 154 ALA A O 1
ATOM 1262 N N . GLN A 1 155 ? -6.419 -1.210 -31.315 1.00 85.88 155 GLN A N 1
ATOM 1263 C CA . GLN A 1 155 ? -5.378 -2.075 -31.879 1.00 85.88 155 GLN A CA 1
ATOM 1264 C C . GLN A 1 155 ? -5.735 -3.571 -31.838 1.00 85.88 155 GLN A C 1
ATOM 1266 O O . GLN A 1 155 ? -5.226 -4.352 -32.637 1.00 85.88 155 GLN A O 1
ATOM 1271 N N . VAL A 1 156 ? -6.596 -3.994 -30.906 1.00 81.06 156 VAL A N 1
ATOM 1272 C CA . VAL A 1 156 ? -7.016 -5.398 -30.798 1.00 81.06 156 VAL A CA 1
ATOM 1273 C C . VAL A 1 156 ? -8.146 -5.668 -31.798 1.00 81.06 156 VAL A C 1
ATOM 1275 O O . VAL A 1 156 ? -9.227 -5.095 -31.622 1.00 81.06 156 VAL A O 1
ATOM 1278 N N . PRO A 1 157 ? -7.961 -6.561 -32.792 1.00 79.56 157 PRO A N 1
ATOM 1279 C CA . PRO A 1 157 ? -9.033 -6.935 -33.703 1.00 79.56 157 PRO A CA 1
ATOM 1280 C C . PRO A 1 157 ? -10.149 -7.611 -32.903 1.00 79.56 157 PRO A C 1
ATOM 1282 O O . PRO A 1 157 ? -9.956 -8.640 -32.255 1.00 79.56 157 PRO A O 1
ATOM 1285 N N . ARG A 1 158 ? -11.327 -6.992 -32.905 1.00 73.69 158 ARG A N 1
ATOM 1286 C CA . ARG A 1 158 ? -12.537 -7.511 -32.264 1.00 73.69 158 ARG A CA 1
ATOM 1287 C C . ARG A 1 158 ? -13.643 -7.564 -33.297 1.00 73.69 158 ARG A C 1
ATOM 1289 O O . ARG A 1 158 ? -13.727 -6.693 -34.158 1.00 73.69 158 ARG A O 1
ATOM 1296 N N . SER A 1 159 ? -14.530 -8.546 -33.179 1.00 78.75 159 SER A N 1
ATOM 1297 C CA . SER A 1 159 ? -15.761 -8.519 -33.959 1.00 78.75 159 SER A CA 1
ATOM 1298 C C . SER A 1 159 ? -16.591 -7.290 -33.564 1.00 78.75 159 SER A C 1
ATOM 1300 O O . SER A 1 159 ? -16.689 -6.930 -32.385 1.00 78.75 159 SER A O 1
ATOM 1302 N N . SER A 1 160 ? -17.200 -6.634 -34.553 1.00 74.31 160 SER A N 1
ATOM 1303 C CA . SER A 1 160 ? -18.055 -5.453 -34.355 1.00 74.31 160 SER A CA 1
ATOM 1304 C C . SER A 1 160 ? -19.204 -5.725 -33.377 1.00 74.31 160 SER A C 1
ATOM 1306 O O . SER A 1 160 ? -19.578 -4.853 -32.596 1.00 74.31 160 SER A O 1
ATOM 1308 N N . SER A 1 161 ? -19.697 -6.967 -33.343 1.00 70.19 161 SER A N 1
ATOM 1309 C CA . SER A 1 161 ? -20.700 -7.434 -32.381 1.00 70.19 161 SER A CA 1
ATOM 1310 C C . SER A 1 161 ? -20.230 -7.311 -30.922 1.00 70.19 161 SER A C 1
ATOM 1312 O O . SER A 1 161 ? -20.975 -6.822 -30.076 1.00 70.19 161 SER A O 1
ATOM 1314 N N . ILE A 1 162 ? -18.971 -7.653 -30.617 1.00 69.75 162 ILE A N 1
ATOM 1315 C CA . ILE A 1 162 ? -18.408 -7.537 -29.259 1.00 69.75 162 ILE A CA 1
ATOM 1316 C C . ILE A 1 162 ? -18.132 -6.072 -28.891 1.00 69.75 162 ILE A C 1
ATOM 1318 O O . ILE A 1 162 ? -18.287 -5.693 -27.730 1.00 69.75 162 ILE A O 1
ATOM 1322 N N . LEU A 1 163 ? -17.740 -5.235 -29.857 1.00 70.44 163 LEU A N 1
ATOM 1323 C CA . LEU A 1 163 ? -17.530 -3.800 -29.628 1.00 70.44 163 LEU A CA 1
ATOM 1324 C C . LEU A 1 163 ? -18.850 -3.090 -29.299 1.00 70.44 163 LEU A C 1
ATOM 1326 O O . LEU A 1 163 ? -18.942 -2.401 -28.280 1.00 70.44 163 LEU A O 1
ATOM 1330 N N . ASN A 1 164 ? -19.879 -3.328 -30.112 1.00 78.38 164 ASN A N 1
ATOM 1331 C CA . ASN A 1 164 ? -21.192 -2.698 -29.972 1.00 78.38 164 ASN A CA 1
ATOM 1332 C C . ASN A 1 164 ? -21.990 -3.273 -28.793 1.00 78.38 164 ASN A C 1
ATOM 1334 O O . ASN A 1 164 ? -22.768 -2.559 -28.166 1.00 78.38 164 ASN A O 1
ATOM 1338 N N . ASN A 1 165 ? -21.765 -4.544 -28.446 1.00 76.44 165 ASN A N 1
ATOM 1339 C CA . ASN A 1 165 ? -22.447 -5.233 -27.353 1.00 76.44 165 ASN A CA 1
ATOM 1340 C C . ASN A 1 165 ? -21.507 -5.608 -26.193 1.00 76.44 165 ASN A C 1
ATOM 1342 O O . ASN A 1 165 ? -21.662 -6.642 -25.545 1.00 76.44 165 ASN A O 1
ATOM 1346 N N . SER A 1 166 ? -20.514 -4.772 -25.891 1.00 74.44 166 SER A N 1
ATOM 1347 C CA . SER A 1 166 ? -19.529 -5.077 -24.838 1.00 74.44 166 SER A CA 1
ATOM 1348 C C . SER A 1 166 ? -20.164 -5.301 -23.456 1.00 74.44 166 SER A C 1
ATOM 1350 O O . SER A 1 166 ? -19.717 -6.154 -22.687 1.00 74.44 166 SER A O 1
ATOM 1352 N N . SER A 1 167 ? -21.256 -4.591 -23.155 1.00 72.00 167 SER A N 1
ATOM 1353 C CA . SER A 1 167 ? -21.947 -4.671 -21.861 1.00 72.00 167 SER A CA 1
ATOM 1354 C C . SER A 1 167 ? -22.810 -5.925 -21.670 1.00 72.00 167 SER A C 1
ATOM 1356 O O . SER A 1 167 ? -23.151 -6.244 -20.526 1.00 72.00 167 SER A O 1
ATOM 1358 N N . GLN A 1 168 ? -23.204 -6.618 -22.746 1.00 71.00 168 GLN A N 1
ATOM 1359 C CA . GLN A 1 168 ? -23.949 -7.881 -22.666 1.00 71.00 168 GLN A CA 1
ATOM 1360 C C . GLN A 1 168 ? -23.113 -9.092 -23.113 1.00 71.00 168 GLN A C 1
ATOM 1362 O O . GLN A 1 168 ? -23.343 -10.179 -22.590 1.00 71.00 168 GLN A O 1
ATOM 1367 N N . ALA A 1 169 ? -22.059 -8.906 -23.915 1.00 62.78 169 ALA A N 1
ATOM 1368 C CA . ALA A 1 169 ? -21.070 -9.946 -24.213 1.00 62.78 169 ALA A CA 1
ATOM 1369 C C . ALA A 1 169 ? -20.361 -10.459 -22.941 1.00 62.78 169 ALA A C 1
ATOM 1371 O O . ALA A 1 169 ? -20.194 -11.662 -22.768 1.00 62.78 169 ALA A O 1
ATOM 1372 N N . LEU A 1 170 ? -20.030 -9.574 -21.992 1.00 60.62 170 LEU A N 1
ATOM 1373 C CA . LEU A 1 170 ? -19.434 -9.969 -20.704 1.00 60.62 170 LEU A CA 1
ATOM 1374 C C . LEU A 1 170 ? -20.443 -10.573 -19.705 1.00 60.62 170 LEU A C 1
ATOM 1376 O O . LEU A 1 170 ? -20.038 -11.266 -18.770 1.00 60.62 170 LEU A O 1
ATOM 1380 N N . ARG A 1 171 ? -21.755 -10.360 -19.902 1.00 57.97 171 ARG A N 1
ATOM 1381 C CA . ARG A 1 171 ? -22.821 -10.973 -19.079 1.00 57.97 171 ARG A CA 1
ATOM 1382 C C . ARG A 1 171 ? -23.064 -12.447 -19.404 1.00 57.97 171 ARG A C 1
ATOM 1384 O O . ARG A 1 171 ? -23.652 -13.149 -18.596 1.00 57.97 171 ARG A O 1
ATOM 1391 N N . LEU A 1 172 ? -22.632 -12.921 -20.572 1.00 56.75 172 LEU A N 1
ATOM 1392 C CA . LEU A 1 172 ? -22.637 -14.355 -20.878 1.00 56.75 172 LEU A CA 1
ATOM 1393 C C . LEU A 1 172 ? -21.470 -15.080 -20.193 1.00 56.75 172 LEU A C 1
ATOM 1395 O O . LEU A 1 172 ? -21.602 -16.245 -19.843 1.00 56.75 172 LEU A O 1
ATOM 1399 N N . VAL A 1 173 ? -20.356 -14.378 -19.954 1.00 58.38 173 VAL A N 1
ATOM 1400 C CA . VAL A 1 173 ? -19.153 -14.941 -19.313 1.00 58.38 173 VAL A CA 1
ATOM 1401 C C . VAL A 1 173 ? -19.239 -14.871 -17.787 1.00 58.38 173 VAL A C 1
ATOM 1403 O O . VAL A 1 173 ? -18.802 -15.777 -17.086 1.00 58.38 173 VAL A O 1
ATOM 1406 N N . THR A 1 174 ? -19.839 -13.807 -17.258 1.00 57.91 174 THR A N 1
ATOM 1407 C CA . THR A 1 174 ? -20.136 -13.657 -15.832 1.00 57.91 174 THR A CA 1
ATOM 1408 C C . THR A 1 174 ? -21.642 -13.828 -15.674 1.00 57.91 174 THR A C 1
ATOM 1410 O O . THR A 1 174 ? -22.387 -12.957 -16.101 1.00 57.91 174 THR A O 1
ATOM 1413 N N . GLY A 1 175 ? -22.126 -14.947 -15.128 1.00 57.34 175 GLY A N 1
ATOM 1414 C CA . GLY A 1 175 ? -23.559 -15.303 -15.048 1.00 57.34 175 GLY A CA 1
ATOM 1415 C C . GLY A 1 175 ? -24.457 -14.379 -14.196 1.00 57.34 175 GLY A C 1
ATOM 1416 O O . GLY A 1 175 ? -25.430 -14.832 -13.595 1.00 57.34 175 GLY A O 1
ATOM 1417 N N . ALA A 1 176 ? -24.141 -13.089 -14.098 1.00 61.53 176 ALA A N 1
ATOM 1418 C CA . ALA A 1 176 ? -24.852 -12.087 -13.329 1.00 61.53 176 ALA A CA 1
ATOM 1419 C C . ALA A 1 176 ? -26.116 -11.613 -14.069 1.00 61.53 176 ALA A C 1
ATOM 1421 O O . ALA A 1 176 ? -26.073 -10.860 -15.048 1.00 61.53 176 ALA A O 1
ATOM 1422 N N . LYS A 1 177 ? -27.274 -12.044 -13.559 1.00 58.03 177 LYS A N 1
ATOM 1423 C CA . LYS A 1 177 ? -28.603 -11.566 -13.966 1.00 58.03 177 LYS A CA 1
ATOM 1424 C C . LYS A 1 177 ? -28.805 -10.114 -13.506 1.00 58.03 177 LYS A C 1
ATOM 1426 O O . LYS A 1 177 ? -28.492 -9.775 -12.367 1.00 58.03 177 LYS A O 1
ATOM 1431 N N . LYS A 1 178 ? -29.369 -9.259 -14.372 1.00 59.53 178 LYS A N 1
ATOM 1432 C CA . LYS A 1 178 ? -29.845 -7.917 -13.988 1.00 59.53 178 LYS A CA 1
ATOM 1433 C C . LYS A 1 178 ? -30.968 -8.073 -12.957 1.00 59.53 178 LYS A C 1
ATOM 1435 O O . LYS A 1 178 ? -32.030 -8.582 -13.302 1.00 59.53 178 LYS A O 1
ATOM 1440 N N . GLN A 1 179 ? -30.750 -7.614 -11.729 1.00 58.88 179 GLN A N 1
ATOM 1441 C CA . GLN A 1 179 ? -31.849 -7.362 -10.798 1.00 58.88 179 GLN A CA 1
ATOM 1442 C C . GLN A 1 179 ? -32.568 -6.080 -11.253 1.00 58.88 179 GLN A C 1
ATOM 1444 O O . GLN A 1 179 ? -31.890 -5.085 -11.530 1.00 58.88 179 GLN A O 1
ATOM 1449 N N . PRO A 1 180 ? -33.903 -6.078 -11.395 1.00 59.66 180 PRO A N 1
ATOM 1450 C CA . PRO A 1 180 ? -34.632 -4.868 -11.744 1.00 59.66 180 PRO A CA 1
ATOM 1451 C C . PRO A 1 180 ? -34.553 -3.858 -10.592 1.00 59.66 180 PRO A C 1
ATOM 1453 O O . PRO A 1 180 ? -34.833 -4.185 -9.439 1.00 59.66 180 PRO A O 1
ATOM 1456 N N . LEU A 1 181 ? -34.176 -2.620 -10.923 1.00 58.09 181 LEU A N 1
ATOM 1457 C CA . LEU A 1 181 ? -34.284 -1.469 -10.029 1.00 58.09 181 LEU A CA 1
ATOM 1458 C C . LEU A 1 181 ? -35.764 -1.256 -9.696 1.00 58.09 181 LEU A C 1
ATOM 1460 O O . LEU A 1 181 ? -36.568 -0.965 -10.584 1.00 58.09 181 LEU A O 1
ATOM 1464 N N . ARG A 1 182 ? -36.117 -1.440 -8.422 1.00 50.06 182 ARG A N 1
ATOM 1465 C CA . ARG A 1 182 ? -37.421 -1.036 -7.894 1.00 50.06 182 ARG A CA 1
ATOM 1466 C C . ARG A 1 182 ? -37.481 0.494 -7.915 1.00 50.06 182 ARG A C 1
ATOM 1468 O O . ARG A 1 182 ? -36.537 1.136 -7.459 1.00 50.06 182 ARG A O 1
ATOM 1475 N N . LYS A 1 183 ? -38.536 1.022 -8.537 1.00 55.62 183 LYS A N 1
ATOM 1476 C CA . LYS A 1 183 ? -38.883 2.447 -8.528 1.00 55.62 183 LYS A CA 1
ATOM 1477 C C . LYS A 1 183 ? -39.375 2.855 -7.148 1.00 55.62 183 LYS A C 1
ATOM 1479 O O . LYS A 1 183 ? -40.006 1.990 -6.499 1.00 55.62 183 LYS A O 1
#

Secondary structure (DSSP, 8-state):
---------------------HHHHHHHHHHHHHHHHHHHHHHHHHHHHHHHHHHHHHS-PPP---------------HHHHHTBTBPPHHHHHHHHHHHHHHHGGG---------PPP-PPPPP--S----TTTSPPPTHHHHHHHHHHHHHHHS---HHHHHTHHHHHHHHS---------

pLDDT: mean 72.79, std 17.71, range [37.0, 97.69]

Organism: Brassica oleracea (NCBI:txid3712)

Foldseek 3Di:
DDDDDDPPPPPPPPPDPDPDDPVNVVVVVVVVVVVVVVVVVVVVVVVVVVVVVVCCVVDVDDPPPPPPDDDDDPDPDDVVNVVCVVPDDPVVVVVVVVVVVVVVVVPDDDDDDDDDDPPPDPPDDPDDDPDDPVNDPDDPVVVVVVVVVVVVVVPDDDDPCCVVPVVVVVCVVVVDDDDDDDD

Sequence (183 aa):
MSDNKDHNSDSDSDGAPEEFTQEQAQLEDAELRKIHRENKARVAREKKESRRRLAEKITPRKSRKVETFEDIEEEEEDPEALANKGFLSKNIIDFLAQREKHKNSSDSEEEEANKEHPRKKKRKSSGIETIIYKEIPPPECLKTGLDFLKKRKAQVPRSSSILNNSSQALRLVTGAKKQPLRK